Protein AF-L8F0X5-F1 (afdb_monomer)

Sequence (77 aa):
MSTVTSLASKKWHYVLTLQFPAPGGGIGNNTRHGTFNLPPEWTRDDVLRRLLEEAAQQDPMLRGANILFFSLEPNGL

Mean predicted aligned error: 6.03 Å

Solvent-accessible surface area (backbone atoms only — not comparable to full-atom values): 4727 Å² total; per-residue (Å²): 138,82,84,78,76,80,73,73,65,56,48,24,35,36,38,39,29,36,35,30,78,35,88,95,60,65,77,40,77,49,78,47,69,51,77,44,72,56,56,93,86,58,49,76,64,54,51,50,54,52,51,50,52,52,46,25,70,77,38,66,71,47,58,90,37,46,78,78,44,80,50,78,44,75,64,72,133

pLDDT: mean 89.55, std 14.76, range [40.09, 98.69]

Organism: Streptomyces rimosus subsp. rimosus (strain ATCC 10970 / DSM 40260 / JCM 4667 / NRRL 2234) (NCBI:txid1265868)

Foldseek 3Di:
DDDPPPPPQFKKKKWWKWWFADPVGDIDIDIDIDIDRDDPPDDPVNVVVVVLVVVCVVPVRSVVTDTPDMDIGGPDD

Radius of gyration: 15.74 Å; Cα contacts (8 Å, |Δi|>4): 107; chains: 1; bounding box: 52×17×40 Å

Nearest PDB structures (foldseek):
  7qxs-assembly1_A  TM=4.726E-01  e=8.284E-01  Homo sapiens
  7et3-assembly1_g  TM=5.012E-01  e=1.522E+00  Human betaherpesvirus 5
  3vow-assembly2_B  TM=4.414E-01  e=2.477E+00  Homo sapiens
  7bw6-assembly1_i  TM=3.717E-01  e=2.193E+00  Human alphaherpesvirus 3
  6b43-assembly1_e  TM=4.755E-01  e=7.408E+00  Human gammaherpesvirus 8

Secondary structure (DSSP, 8-state):
----------EEEEEEEEEEEPTTSSEEEEEEEEEEE--TT--HHHHHHHHHHHHHHH-GGGTTPEEEEEEEEE---

Structur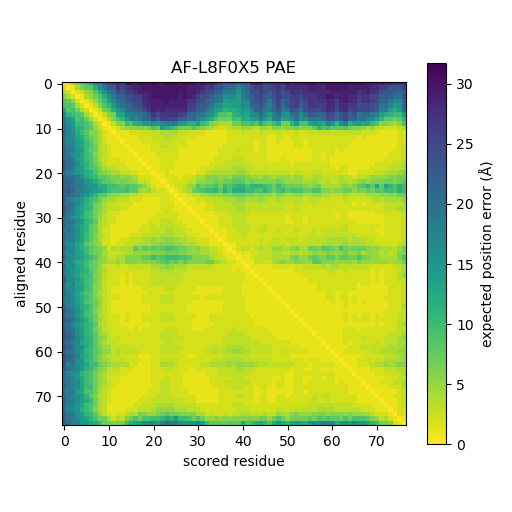e (mmCIF, N/CA/C/O backbone):
data_AF-L8F0X5-F1
#
_entry.id   AF-L8F0X5-F1
#
loop_
_atom_site.group_PDB
_atom_site.id
_atom_site.type_symbol
_atom_site.label_atom_id
_atom_site.label_alt_id
_atom_site.label_comp_id
_atom_site.label_asym_id
_atom_site.label_entity_id
_atom_site.label_seq_id
_atom_site.pdbx_PDB_ins_code
_atom_site.Cartn_x
_atom_site.Cartn_y
_atom_site.Cartn_z
_atom_site.occupancy
_atom_site.B_iso_or_equiv
_atom_site.auth_seq_id
_atom_site.auth_comp_id
_atom_site.auth_asym_id
_atom_site.auth_atom_id
_atom_site.pdbx_PDB_model_num
ATOM 1 N N . MET A 1 1 ? -35.945 0.596 19.706 1.00 42.47 1 MET A N 1
ATOM 2 C CA . MET A 1 1 ? -34.887 1.586 19.412 1.00 42.47 1 MET A CA 1
ATOM 3 C C . MET A 1 1 ? -33.563 0.842 19.413 1.00 42.47 1 MET A C 1
ATOM 5 O O . MET A 1 1 ? -33.087 0.500 20.484 1.00 42.47 1 MET A O 1
ATOM 9 N N . SER A 1 2 ? -33.038 0.497 18.237 1.00 40.09 2 SER A N 1
ATOM 10 C CA . SER A 1 2 ? -31.759 -0.212 18.111 1.00 40.09 2 SER A CA 1
ATOM 11 C C . SER A 1 2 ? -30.648 0.817 17.942 1.00 40.09 2 SER A C 1
ATOM 13 O O . SER A 1 2 ? -30.675 1.614 17.006 1.00 40.09 2 SER A O 1
ATOM 15 N N . THR A 1 3 ? -29.711 0.842 18.881 1.00 46.16 3 THR A N 1
ATOM 16 C CA . THR A 1 3 ? -28.536 1.713 18.881 1.00 46.16 3 THR A CA 1
ATOM 17 C C . THR A 1 3 ? -27.631 1.318 17.718 1.00 46.16 3 THR A C 1
ATOM 19 O O . THR A 1 3 ? -26.944 0.301 17.767 1.00 46.16 3 THR A O 1
ATOM 22 N N . VAL A 1 4 ? -27.641 2.110 16.645 1.00 54.22 4 VAL A N 1
ATOM 23 C CA . VAL A 1 4 ? -26.632 2.015 15.587 1.00 54.22 4 VAL A CA 1
ATOM 24 C C . VAL A 1 4 ? -25.358 2.624 16.158 1.00 54.22 4 VAL A C 1
ATOM 26 O O . VAL A 1 4 ? -25.166 3.838 16.133 1.00 54.22 4 VAL A O 1
ATOM 29 N N . THR A 1 5 ? -24.510 1.788 16.751 1.00 54.03 5 THR A N 1
ATOM 30 C CA . THR A 1 5 ? -23.148 2.181 17.107 1.00 54.03 5 THR A CA 1
ATOM 31 C C . THR A 1 5 ? -22.438 2.549 15.810 1.00 54.03 5 THR A C 1
ATOM 33 O O . THR A 1 5 ? -22.081 1.677 15.022 1.00 54.03 5 THR A O 1
ATOM 36 N N . SER A 1 6 ? -22.270 3.848 15.564 1.00 53.22 6 SER A N 1
ATOM 37 C CA . SER A 1 6 ? -21.352 4.343 14.544 1.00 53.22 6 SER A CA 1
ATOM 38 C C . SER A 1 6 ? -19.954 3.867 14.932 1.00 53.22 6 SER A C 1
ATOM 40 O O . SER A 1 6 ? -19.313 4.431 15.821 1.00 53.22 6 SER A O 1
ATOM 42 N N . LEU A 1 7 ? -19.511 2.762 14.332 1.00 56.75 7 LEU A N 1
ATOM 43 C CA . LEU A 1 7 ? -18.130 2.319 14.414 1.00 56.75 7 LEU A CA 1
ATOM 44 C C . LEU A 1 7 ? -17.320 3.357 13.643 1.00 56.75 7 LEU A C 1
ATOM 46 O O . LEU A 1 7 ? -17.208 3.275 12.421 1.00 56.75 7 LEU A O 1
ATOM 50 N N . ALA A 1 8 ? -16.807 4.370 14.342 1.00 57.34 8 ALA A N 1
ATOM 51 C CA . ALA A 1 8 ? -15.816 5.270 13.773 1.00 57.34 8 ALA A CA 1
ATOM 52 C C 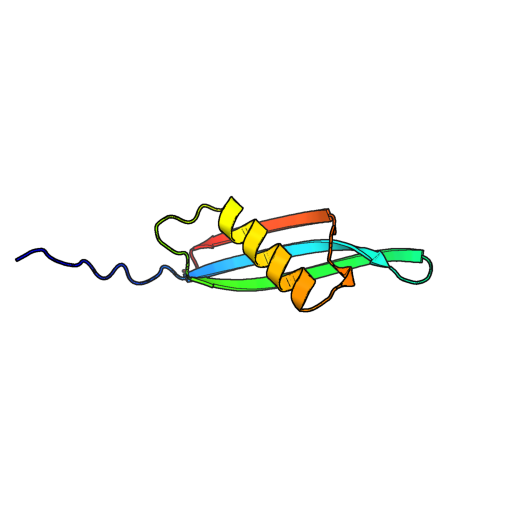. ALA A 1 8 ? -14.756 4.405 13.076 1.00 57.34 8 ALA A C 1
ATOM 54 O O . ALA A 1 8 ? -14.157 3.539 13.721 1.00 57.34 8 ALA A O 1
ATOM 55 N N . SER A 1 9 ? -14.584 4.566 11.757 1.00 62.88 9 SER A N 1
ATOM 56 C CA . SER A 1 9 ? -13.658 3.723 11.003 1.00 62.88 9 SER A CA 1
ATOM 57 C C . SER A 1 9 ? -12.275 3.883 11.621 1.00 62.88 9 SER A C 1
ATOM 59 O O . SER A 1 9 ? -11.705 4.979 11.586 1.00 62.88 9 SER A O 1
ATOM 61 N N . LYS A 1 10 ? -11.734 2.821 12.223 1.00 73.19 10 LYS A N 1
ATOM 62 C CA . LYS A 1 10 ? -10.363 2.867 12.726 1.00 73.19 10 LYS A CA 1
ATOM 63 C C . LYS A 1 10 ? -9.460 3.118 11.525 1.00 73.19 10 LYS A C 1
ATOM 65 O O . LYS A 1 10 ? -9.498 2.360 10.557 1.00 73.19 10 LYS A O 1
ATOM 70 N N . LYS A 1 11 ? -8.690 4.206 11.575 1.00 88.88 11 LYS A N 1
ATOM 71 C CA . LYS A 1 11 ? -7.631 4.459 10.601 1.00 88.88 11 LYS A CA 1
ATOM 72 C C . LYS A 1 11 ? -6.490 3.501 10.899 1.00 88.88 11 LYS A C 1
ATOM 74 O O . LYS A 1 11 ? -6.035 3.413 12.037 1.00 88.88 11 LYS A O 1
ATOM 79 N N . TRP A 1 12 ? -6.041 2.800 9.876 1.00 94.56 12 TRP A N 1
ATOM 80 C CA . TRP A 1 12 ? -4.846 1.969 9.900 1.00 94.56 12 TRP A CA 1
ATOM 81 C C . TRP A 1 12 ? -3.778 2.626 9.042 1.00 94.56 12 TRP A C 1
ATOM 83 O O . TRP A 1 12 ? -4.111 3.318 8.084 1.00 94.56 12 TRP A O 1
ATOM 93 N N . HIS A 1 13 ? -2.513 2.434 9.385 1.00 96.06 13 HIS A N 1
ATOM 94 C CA . HIS A 1 13 ? -1.383 2.812 8.553 1.00 96.06 13 HIS A CA 1
ATOM 95 C C . HIS A 1 13 ? -0.826 1.556 7.885 1.00 96.06 13 HIS A C 1
ATOM 97 O O . HIS A 1 13 ? -0.699 0.514 8.533 1.00 96.06 13 HIS A O 1
ATOM 103 N N . TYR A 1 14 ? -0.505 1.646 6.598 1.00 97.56 1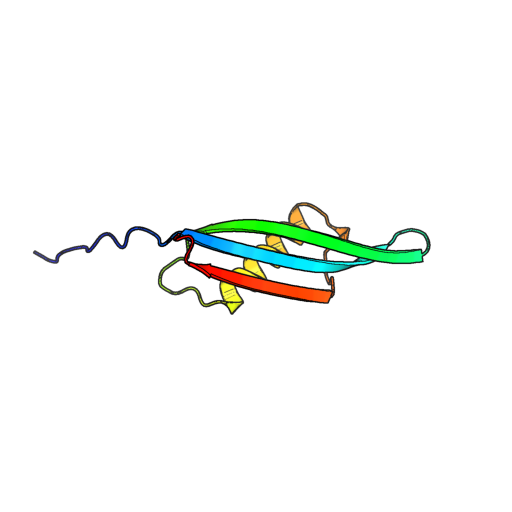4 TYR A N 1
ATOM 104 C CA . TYR A 1 14 ? 0.113 0.558 5.854 1.00 97.56 14 TYR A CA 1
ATOM 105 C C . TYR A 1 14 ? 1.475 0.963 5.305 1.00 97.56 14 TYR A C 1
ATOM 107 O O . TYR A 1 14 ? 1.711 2.123 4.970 1.00 97.56 14 TYR A O 1
ATOM 115 N N . VAL A 1 15 ? 2.342 -0.033 5.156 1.00 98.38 15 VAL A N 1
ATOM 116 C CA . VAL A 1 15 ? 3.568 0.036 4.357 1.00 98.38 15 VAL A CA 1
ATOM 117 C C . VAL A 1 15 ? 3.616 -1.223 3.498 1.00 98.38 15 VAL A C 1
ATOM 119 O O . VAL A 1 15 ? 3.459 -2.326 4.016 1.00 98.38 15 VAL A O 1
ATOM 122 N N . LEU A 1 16 ? 3.813 -1.069 2.195 1.00 98.69 16 LEU A N 1
ATOM 123 C CA . LEU A 1 16 ? 3.843 -2.142 1.207 1.00 98.69 16 LEU A CA 1
ATOM 124 C C . LEU A 1 16 ? 5.048 -1.942 0.290 1.00 98.69 16 LEU A C 1
ATOM 126 O O . LEU A 1 16 ? 5.132 -0.931 -0.401 1.00 98.69 16 LEU A O 1
ATOM 130 N N . THR A 1 17 ? 5.950 -2.916 0.247 1.00 98.69 17 THR A N 1
ATOM 131 C CA . THR A 1 17 ? 7.085 -2.916 -0.680 1.00 98.69 17 THR A CA 1
ATOM 132 C C . THR A 1 17 ? 6.895 -4.015 -1.708 1.00 98.69 17 THR A C 1
ATOM 134 O O . THR A 1 17 ? 6.782 -5.191 -1.354 1.00 98.69 17 THR A O 1
ATOM 137 N N . LEU A 1 18 ? 6.882 -3.625 -2.978 1.00 98.69 18 LEU A N 1
ATOM 138 C CA . 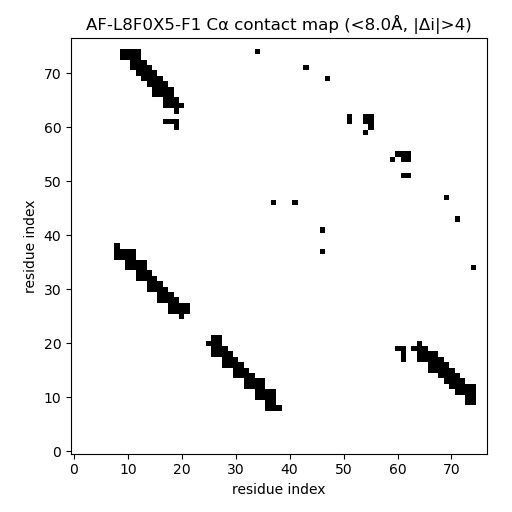LEU A 1 18 ? 6.716 -4.501 -4.129 1.00 98.69 18 LEU A CA 1
ATOM 139 C C . LEU A 1 18 ? 8.008 -4.587 -4.934 1.00 98.69 18 LEU A C 1
ATOM 141 O O . LEU A 1 18 ? 8.761 -3.617 -5.014 1.00 98.69 18 LEU A O 1
ATOM 145 N N . GLN A 1 19 ? 8.224 -5.730 -5.568 1.00 98.38 19 GLN A N 1
ATOM 146 C CA . GLN A 1 19 ? 9.332 -5.983 -6.475 1.00 98.38 19 GLN A CA 1
ATOM 147 C C . GLN A 1 19 ? 8.811 -6.470 -7.823 1.00 98.38 19 GLN A C 1
ATOM 149 O O . GLN A 1 19 ? 7.987 -7.380 -7.880 1.00 98.38 19 GLN A O 1
ATOM 154 N N . PHE A 1 20 ? 9.309 -5.891 -8.909 1.00 97.19 20 PHE A N 1
ATOM 155 C CA . PHE A 1 20 ? 8.842 -6.175 -10.264 1.00 97.19 20 PHE A CA 1
ATOM 156 C C . PHE A 1 20 ? 10.007 -6.177 -11.268 1.00 97.19 20 PHE A C 1
ATOM 158 O O . PHE A 1 20 ? 11.019 -5.510 -11.042 1.00 97.19 20 PHE A O 1
ATOM 165 N N . PRO A 1 21 ? 9.899 -6.908 -12.388 1.00 95.50 21 PRO A N 1
ATOM 166 C CA . PRO A 1 21 ? 10.873 -6.820 -13.474 1.00 95.50 21 PRO A CA 1
ATOM 167 C C . PRO A 1 21 ? 10.843 -5.433 -14.131 1.00 95.50 21 PRO A C 1
ATOM 169 O O . PRO A 1 21 ? 9.782 -4.961 -14.542 1.00 95.50 21 PRO A O 1
ATOM 172 N N . ALA A 1 22 ? 11.999 -4.781 -14.256 1.00 92.69 22 ALA A N 1
ATOM 173 C CA . ALA A 1 22 ? 12.087 -3.465 -14.889 1.00 92.69 22 ALA A CA 1
ATOM 174 C C . ALA A 1 22 ? 12.182 -3.570 -16.431 1.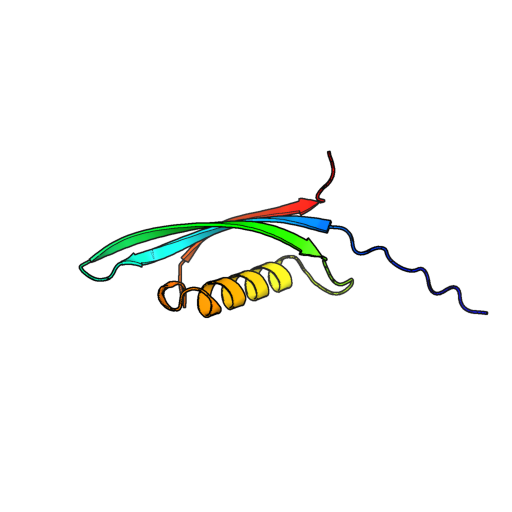00 92.69 22 ALA A C 1
ATOM 176 O O . ALA A 1 22 ? 12.731 -4.550 -16.952 1.00 92.69 22 ALA A O 1
ATOM 177 N N . PRO A 1 23 ? 11.695 -2.572 -17.198 1.00 87.69 23 PRO A N 1
ATOM 178 C CA . PRO A 1 23 ? 11.819 -2.547 -18.646 1.00 87.69 23 PRO A CA 1
ATOM 179 C C . PRO A 1 23 ? 13.290 -2.302 -18.983 1.00 87.69 23 PRO A C 1
ATOM 181 O O . PRO A 1 23 ? 13.919 -1.410 -18.419 1.00 87.69 23 PRO A O 1
ATOM 184 N N . GLY A 1 24 ? 13.846 -3.096 -19.896 1.00 88.94 24 GLY A N 1
ATOM 185 C CA . GLY A 1 24 ? 15.282 -3.060 -20.198 1.00 88.94 24 GLY A CA 1
ATOM 186 C C . GLY A 1 24 ? 16.139 -3.975 -19.315 1.00 88.94 24 GLY A C 1
ATOM 187 O O . GLY A 1 24 ? 17.354 -4.006 -19.483 1.00 88.94 24 GLY A O 1
ATOM 188 N N . GLY A 1 25 ? 15.513 -4.767 -18.438 1.00 89.56 25 GLY A N 1
ATOM 189 C CA . GLY A 1 25 ? 16.183 -5.753 -17.594 1.00 89.56 25 GLY A CA 1
ATOM 190 C C . GLY A 1 25 ? 16.429 -5.262 -16.167 1.00 89.56 25 GLY A C 1
ATOM 191 O O . GLY A 1 25 ? 16.313 -4.080 -15.855 1.00 89.56 25 GLY A O 1
ATOM 192 N N . GLY A 1 26 ? 16.758 -6.202 -15.281 1.00 94.56 26 GLY A N 1
ATOM 193 C CA . GLY A 1 26 ? 16.935 -5.935 -13.855 1.00 94.56 26 GLY A CA 1
ATOM 194 C C . GLY A 1 26 ? 15.632 -5.971 -13.053 1.00 94.56 26 GLY A C 1
ATOM 195 O O . GLY A 1 26 ? 14.586 -6.423 -13.526 1.00 94.56 26 GLY A O 1
ATOM 196 N N . ILE A 1 27 ? 15.727 -5.528 -11.801 1.00 96.69 27 ILE A N 1
ATOM 197 C CA . ILE A 1 27 ? 14.669 -5.638 -10.797 1.00 96.69 27 ILE A CA 1
ATOM 198 C C . ILE A 1 27 ? 14.388 -4.256 -10.207 1.00 96.69 27 ILE A C 1
ATOM 200 O O . ILE A 1 27 ? 15.289 -3.608 -9.676 1.00 96.69 27 ILE A O 1
ATOM 204 N N . GLY A 1 28 ? 13.136 -3.815 -10.304 1.00 96.44 28 GLY A N 1
ATOM 205 C CA . GLY A 1 28 ? 12.627 -2.606 -9.671 1.00 96.44 28 GLY A CA 1
ATOM 206 C C . GLY A 1 28 ? 11.985 -2.907 -8.319 1.00 96.44 28 GLY A C 1
ATOM 207 O O . GLY A 1 28 ? 11.383 -3.964 -8.131 1.00 96.44 28 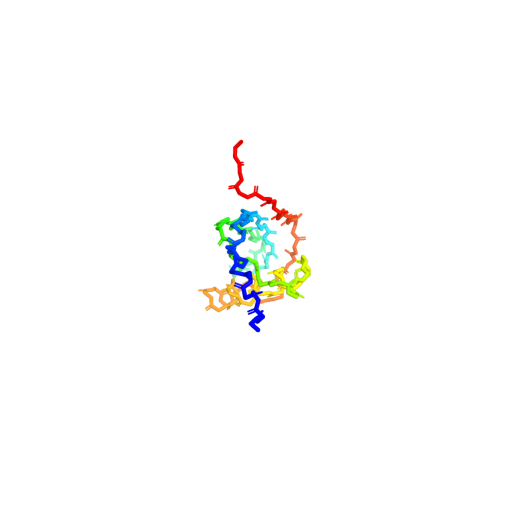GLY A O 1
ATOM 208 N N . A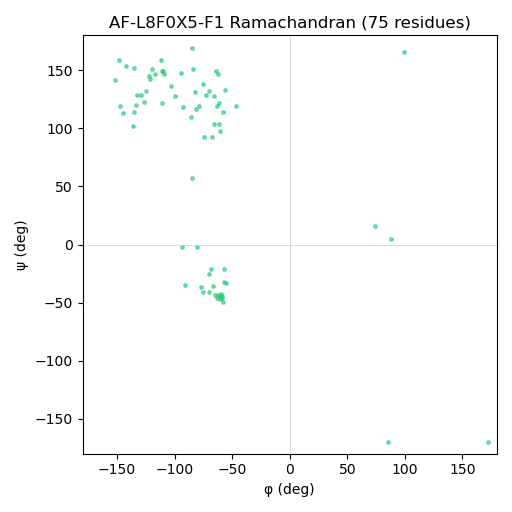SN A 1 29 ? 12.085 -1.951 -7.395 1.00 97.50 29 ASN A N 1
ATOM 209 C CA . ASN A 1 29 ? 11.386 -1.972 -6.111 1.00 97.50 29 ASN A CA 1
ATOM 210 C C . ASN A 1 29 ? 10.493 -0.728 -5.997 1.00 97.50 29 ASN A C 1
ATOM 212 O O . ASN A 1 29 ? 10.887 0.360 -6.417 1.00 97.50 29 ASN A O 1
ATOM 216 N N . ASN A 1 30 ? 9.308 -0.873 -5.409 1.00 97.88 30 ASN A N 1
ATOM 217 C CA . ASN A 1 30 ? 8.363 0.217 -5.182 1.00 97.88 30 ASN A CA 1
ATOM 218 C C . ASN A 1 30 ? 7.803 0.122 -3.758 1.00 97.88 30 ASN A C 1
ATOM 220 O O . ASN A 1 30 ? 7.101 -0.835 -3.436 1.00 97.88 30 ASN A O 1
ATOM 224 N N . THR A 1 31 ? 8.121 1.103 -2.912 1.00 98.38 31 THR A N 1
ATOM 225 C CA . THR A 1 31 ? 7.581 1.197 -1.549 1.00 98.38 31 THR A CA 1
ATOM 226 C C . THR A 1 31 ? 6.440 2.199 -1.517 1.00 98.38 31 THR A C 1
ATOM 228 O O . THR A 1 31 ? 6.588 3.345 -1.937 1.00 98.38 31 THR A O 1
ATOM 231 N N . ARG A 1 32 ? 5.306 1.768 -0.976 1.00 97.88 32 ARG A N 1
ATOM 232 C CA . ARG A 1 32 ? 4.079 2.541 -0.806 1.00 97.88 32 ARG A CA 1
ATOM 233 C C . ARG A 1 32 ? 3.714 2.564 0.664 1.00 97.88 32 ARG A C 1
ATOM 235 O O . ARG A 1 32 ? 3.914 1.581 1.371 1.00 97.88 32 ARG A O 1
ATOM 242 N N . HIS A 1 33 ? 3.157 3.671 1.120 1.00 97.69 33 HIS A N 1
ATOM 243 C CA . HIS A 1 33 ? 2.613 3.777 2.463 1.00 97.69 33 HIS A CA 1
ATOM 244 C C . HIS A 1 33 ? 1.438 4.743 2.465 1.00 97.69 33 HIS A C 1
ATOM 246 O O . HIS A 1 33 ? 1.291 5.577 1.569 1.00 97.69 33 HIS A O 1
ATOM 252 N N . GLY A 1 34 ? 0.587 4.629 3.473 1.00 95.88 34 GLY A N 1
ATOM 253 C CA . GLY A 1 34 ? -0.583 5.479 3.577 1.00 95.88 34 GLY A CA 1
ATOM 254 C C . GLY A 1 34 ? -1.502 5.048 4.696 1.00 95.88 34 GLY A C 1
ATOM 255 O O . GLY A 1 34 ? -1.161 4.201 5.519 1.00 95.88 34 GLY A O 1
ATOM 256 N N . THR A 1 35 ? -2.690 5.643 4.717 1.00 94.94 35 THR A N 1
ATOM 257 C CA . THR A 1 35 ? -3.731 5.249 5.664 1.00 94.94 35 THR A CA 1
ATOM 258 C C . THR A 1 35 ? -4.863 4.535 4.953 1.00 94.94 35 THR A C 1
ATOM 260 O O . THR A 1 35 ? -5.177 4.838 3.804 1.00 94.94 35 THR A O 1
ATOM 263 N N . PHE A 1 36 ? -5.468 3.582 5.649 1.00 92.38 36 PHE A N 1
ATOM 264 C CA . PHE A 1 36 ? -6.594 2.801 5.174 1.00 92.38 36 PHE A CA 1
ATOM 265 C C . PHE A 1 36 ? -7.704 2.828 6.226 1.00 92.38 36 PHE A C 1
ATOM 267 O O . PHE A 1 36 ? -7.463 2.569 7.407 1.00 92.38 36 PHE A O 1
ATOM 274 N N . ASN A 1 37 ? -8.924 3.161 5.810 1.00 91.31 37 ASN A N 1
ATOM 275 C CA . ASN A 1 37 ? -10.099 3.024 6.666 1.00 91.31 37 ASN A CA 1
ATOM 276 C C . ASN A 1 37 ? -10.602 1.593 6.525 1.00 91.31 37 ASN A C 1
ATOM 278 O O . ASN A 1 37 ? -11.103 1.240 5.462 1.00 91.31 37 ASN A O 1
ATOM 282 N N . LEU A 1 38 ? -10.448 0.778 7.568 1.00 86.50 38 LEU A N 1
ATOM 283 C CA . LEU A 1 38 ? -10.800 -0.640 7.509 1.00 86.50 38 LEU A CA 1
ATOM 284 C C . LEU A 1 38 ? -12.322 -0.830 7.645 1.00 86.50 38 LEU A C 1
ATOM 286 O O . LEU A 1 38 ? -12.874 -0.456 8.687 1.00 86.50 38 LEU A O 1
ATOM 290 N N . PRO A 1 39 ? -13.012 -1.413 6.645 1.00 88.25 39 PRO A N 1
ATOM 291 C CA . PRO A 1 39 ? -14.398 -1.839 6.807 1.00 88.25 39 PRO A CA 1
ATOM 292 C C . PRO A 1 39 ? -14.517 -2.951 7.867 1.00 88.25 39 PRO A C 1
ATOM 294 O O . PRO A 1 39 ? -13.592 -3.751 7.988 1.00 88.25 39 PRO A O 1
ATOM 297 N N . PRO A 1 40 ? -15.636 -3.054 8.611 1.00 82.44 40 PRO A N 1
ATOM 298 C CA . PRO A 1 40 ? -15.766 -3.995 9.733 1.00 82.44 40 PRO A CA 1
ATOM 299 C C . PRO A 1 40 ? -15.496 -5.470 9.395 1.00 82.44 40 PRO A C 1
ATOM 301 O O . PRO A 1 40 ? -14.948 -6.185 10.225 1.00 82.44 40 PRO A O 1
ATOM 304 N N . GLU A 1 41 ? -15.835 -5.898 8.178 1.00 89.00 41 GLU A N 1
ATOM 305 C CA . GLU A 1 41 ? -15.701 -7.293 7.726 1.00 89.00 41 GLU A CA 1
ATOM 306 C C . GLU A 1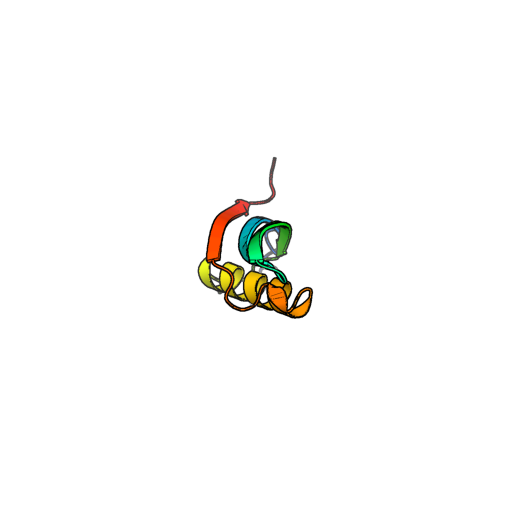 41 ? -14.382 -7.577 6.996 1.00 89.00 41 GLU A C 1
ATOM 308 O O . GLU A 1 41 ? -14.144 -8.697 6.550 1.00 89.00 41 GLU A O 1
ATOM 313 N N . TRP A 1 42 ? -13.536 -6.562 6.807 1.00 92.31 42 TRP A N 1
ATOM 314 C CA . TRP A 1 42 ? -12.300 -6.732 6.055 1.00 92.31 42 TRP A CA 1
ATOM 315 C C . TRP A 1 42 ? -11.204 -7.316 6.928 1.00 92.31 42 TRP A C 1
ATOM 317 O O . TRP A 1 42 ? -10.881 -6.822 8.010 1.00 92.31 42 TRP A O 1
ATOM 327 N 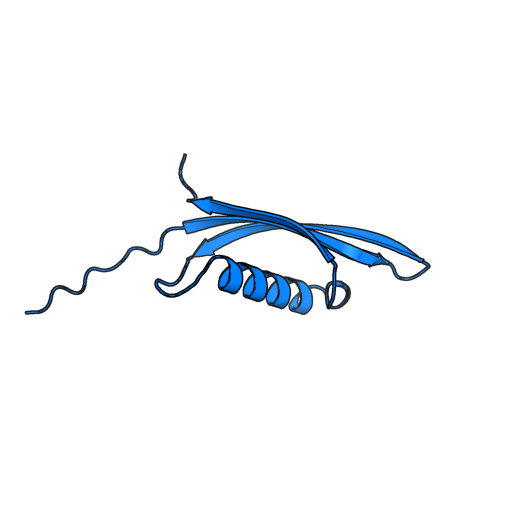N . THR A 1 43 ? -10.571 -8.347 6.396 1.00 94.00 43 THR A N 1
ATOM 328 C CA . THR A 1 43 ? -9.369 -8.940 6.958 1.00 94.00 43 THR A CA 1
ATOM 329 C C . THR A 1 43 ? -8.123 -8.183 6.497 1.00 94.00 43 THR A C 1
ATOM 331 O O . THR A 1 43 ? -8.143 -7.372 5.567 1.00 94.00 43 THR A O 1
ATOM 334 N N . ARG A 1 44 ? -6.980 -8.493 7.118 1.00 94.88 44 ARG A N 1
ATOM 335 C CA . ARG A 1 44 ? -5.669 -8.016 6.651 1.00 94.88 44 ARG A CA 1
ATOM 336 C C . ARG A 1 44 ? -5.384 -8.429 5.197 1.00 94.88 44 ARG A C 1
ATOM 338 O O . ARG A 1 44 ? -4.722 -7.679 4.484 1.00 94.88 44 ARG A O 1
ATOM 345 N N . ASP A 1 45 ? -5.881 -9.590 4.773 1.00 97.00 45 ASP A N 1
ATOM 346 C CA . ASP A 1 45 ? -5.738 -10.087 3.401 1.00 97.00 45 ASP A CA 1
ATOM 347 C C . ASP A 1 45 ? -6.581 -9.278 2.402 1.00 97.00 45 ASP A C 1
ATOM 349 O O . ASP A 1 45 ? -6.086 -8.916 1.336 1.00 97.00 45 ASP A O 1
ATOM 353 N N . ASP A 1 46 ? -7.811 -8.901 2.772 1.00 96.62 46 ASP A N 1
ATOM 354 C CA . ASP A 1 46 ? -8.658 -8.033 1.939 1.00 96.62 46 ASP A CA 1
ATOM 355 C C . ASP A 1 46 ? -7.987 -6.680 1.679 1.00 96.62 46 ASP A C 1
ATOM 357 O O . ASP A 1 46 ? -7.959 -6.198 0.545 1.00 96.62 46 ASP A O 1
ATOM 361 N N . VAL A 1 47 ? -7.372 -6.094 2.713 1.00 96.19 47 VAL A N 1
ATOM 362 C CA . VAL A 1 47 ? -6.607 -4.846 2.578 1.00 96.19 47 VAL A CA 1
ATOM 363 C C . VAL A 1 47 ? -5.406 -5.034 1.659 1.00 96.19 47 VAL A C 1
ATOM 365 O O . VAL A 1 47 ? -5.184 -4.207 0.779 1.00 96.19 47 VAL A O 1
ATOM 368 N N . LEU A 1 48 ? -4.637 -6.114 1.829 1.00 97.88 48 LEU A N 1
ATOM 369 C CA . LEU A 1 48 ? -3.485 -6.396 0.974 1.00 97.88 48 LEU A CA 1
ATOM 370 C C . LEU A 1 48 ? -3.899 -6.505 -0.497 1.00 97.88 48 LEU A C 1
ATOM 372 O O . LEU A 1 48 ? -3.312 -5.832 -1.343 1.00 97.88 48 LEU A O 1
ATOM 376 N N . ARG A 1 49 ? -4.934 -7.296 -0.804 1.00 97.44 49 ARG A N 1
ATOM 377 C CA . ARG A 1 49 ? -5.462 -7.436 -2.169 1.00 97.44 49 ARG A CA 1
ATOM 378 C C . ARG A 1 49 ? -5.914 -6.097 -2.735 1.00 97.44 49 ARG A C 1
ATOM 380 O O . ARG A 1 49 ? -5.534 -5.754 -3.853 1.00 97.44 49 ARG A O 1
ATOM 387 N N . ARG A 1 50 ? -6.632 -5.299 -1.943 1.00 97.38 50 ARG A N 1
ATOM 388 C CA . ARG A 1 50 ? -7.069 -3.964 -2.358 1.00 97.38 50 ARG A CA 1
ATOM 389 C C . ARG A 1 50 ? -5.893 -3.038 -2.683 1.00 97.38 50 ARG A C 1
ATOM 391 O O . ARG A 1 50 ? -5.926 -2.351 -3.700 1.00 97.38 50 ARG A O 1
ATOM 398 N N . LEU A 1 51 ? -4.851 -3.029 -1.853 1.00 97.62 51 LEU A N 1
ATOM 399 C CA . LEU A 1 51 ? -3.655 -2.211 -2.077 1.00 97.62 51 LEU A CA 1
ATOM 400 C C . LEU A 1 51 ? -2.865 -2.661 -3.314 1.00 97.62 51 LEU A C 1
ATOM 402 O O . LEU A 1 51 ? -2.327 -1.820 -4.032 1.00 97.62 51 LEU A O 1
ATOM 406 N N . LEU A 1 52 ? -2.810 -3.968 -3.592 1.00 98.12 52 LEU A N 1
ATOM 407 C CA . LEU A 1 52 ? -2.199 -4.503 -4.813 1.00 98.12 52 LEU A CA 1
ATOM 408 C C . LEU A 1 52 ? -2.968 -4.075 -6.066 1.00 98.12 52 LEU A C 1
ATOM 410 O O . LEU A 1 52 ? -2.352 -3.666 -7.050 1.00 98.12 52 LEU A O 1
ATOM 414 N N . GLU A 1 53 ? -4.300 -4.130 -6.031 1.00 97.62 53 GLU A N 1
ATOM 415 C CA . GLU A 1 53 ? -5.148 -3.641 -7.122 1.00 97.62 53 GLU A CA 1
ATOM 416 C C . GLU A 1 53 ? -4.935 -2.146 -7.371 1.00 97.62 53 GLU A C 1
ATOM 418 O O . GLU A 1 53 ? -4.741 -1.735 -8.513 1.00 97.62 53 GLU A O 1
ATOM 423 N N . GLU A 1 54 ? -4.920 -1.331 -6.315 1.00 97.00 54 GLU A N 1
ATOM 424 C CA . GLU A 1 54 ? -4.660 0.109 -6.417 1.00 97.00 54 GLU A CA 1
ATOM 425 C C . GLU A 1 54 ? -3.261 0.395 -6.972 1.00 97.00 54 GLU A C 1
ATOM 427 O O . GLU A 1 54 ? -3.109 1.229 -7.867 1.00 97.00 54 GLU A O 1
ATOM 432 N N . ALA A 1 55 ? -2.240 -0.331 -6.506 1.00 97.56 55 ALA A N 1
ATOM 433 C CA . ALA A 1 55 ? -0.882 -0.218 -7.026 1.00 97.56 55 ALA A CA 1
ATOM 434 C C . ALA A 1 55 ? -0.827 -0.538 -8.528 1.00 97.56 55 ALA A C 1
ATOM 436 O O . ALA A 1 55 ? -0.251 0.236 -9.288 1.00 97.56 55 ALA A O 1
ATOM 437 N N . ALA A 1 56 ? -1.482 -1.617 -8.962 1.00 97.31 56 ALA A N 1
ATOM 438 C CA . ALA A 1 56 ? -1.564 -2.042 -10.360 1.00 97.31 56 ALA A CA 1
ATOM 439 C C . ALA A 1 56 ? -2.422 -1.130 -11.258 1.00 97.31 56 ALA A C 1
ATOM 441 O O . ALA A 1 56 ? -2.251 -1.124 -12.481 1.00 97.31 56 ALA A O 1
ATOM 442 N N . GLN A 1 57 ? -3.387 -0.407 -10.685 1.00 97.38 57 GLN A N 1
ATOM 443 C CA . GLN A 1 57 ? -4.176 0.607 -11.391 1.00 97.38 57 GLN A CA 1
ATOM 444 C C . GLN A 1 57 ? -3.364 1.882 -11.618 1.00 97.38 57 GLN A C 1
ATOM 446 O O . GLN A 1 57 ? -3.447 2.471 -12.693 1.00 97.38 57 GLN A O 1
ATOM 451 N N . GLN A 1 58 ? -2.582 2.297 -10.620 1.00 96.50 58 GLN A N 1
ATOM 452 C CA . GLN A 1 58 ? -1.748 3.497 -10.692 1.00 96.50 58 GLN A CA 1
ATOM 453 C C . GLN A 1 58 ? -0.483 3.282 -11.523 1.00 96.50 58 GLN A C 1
ATOM 455 O O . GLN A 1 58 ? -0.055 4.186 -12.235 1.00 96.50 58 GLN A O 1
ATOM 460 N N . ASP A 1 59 ? 0.105 2.093 -11.433 1.00 96.06 59 ASP A N 1
ATOM 461 C CA . ASP A 1 59 ? 1.263 1.688 -12.214 1.00 96.06 59 ASP A CA 1
ATOM 462 C C . ASP A 1 59 ? 1.056 0.253 -12.731 1.00 96.06 59 ASP A C 1
ATOM 464 O O . ASP A 1 59 ? 1.226 -0.716 -11.981 1.00 96.06 59 ASP A O 1
ATOM 468 N N . PRO A 1 60 ? 0.694 0.086 -14.019 1.00 95.25 60 PRO A N 1
ATOM 469 C CA . PRO A 1 60 ? 0.471 -1.225 -14.619 1.00 95.25 60 PRO A CA 1
ATOM 470 C C . PRO A 1 60 ? 1.665 -2.180 -14.531 1.00 95.25 60 PRO A C 1
ATOM 472 O O . PRO A 1 60 ? 1.457 -3.389 -14.625 1.00 95.25 60 PRO A O 1
ATOM 475 N N . MET A 1 61 ? 2.889 -1.680 -14.335 1.00 93.44 61 MET A N 1
ATOM 476 C CA . MET A 1 61 ? 4.069 -2.527 -14.156 1.00 93.44 61 MET A CA 1
ATOM 477 C C . MET A 1 61 ? 4.072 -3.305 -12.842 1.00 93.44 61 MET A C 1
ATOM 479 O O . MET A 1 61 ? 4.747 -4.325 -12.731 1.00 93.44 61 MET A O 1
ATOM 483 N N . LEU A 1 62 ? 3.307 -2.850 -11.850 1.00 96.69 62 LEU A N 1
ATOM 484 C CA . LEU A 1 62 ? 3.189 -3.522 -10.558 1.00 96.69 62 LEU A CA 1
ATOM 485 C C . LEU A 1 62 ? 2.213 -4.709 -10.601 1.00 96.69 62 LEU A C 1
ATOM 487 O O . LEU A 1 62 ? 2.050 -5.412 -9.602 1.00 96.69 62 LEU A O 1
ATOM 491 N N . ARG A 1 63 ? 1.570 -4.974 -11.748 1.00 95.75 63 ARG A N 1
ATOM 492 C CA . ARG A 1 63 ? 0.738 -6.169 -11.940 1.00 95.75 63 ARG A CA 1
ATOM 493 C C . ARG A 1 63 ? 1.593 -7.426 -11.828 1.00 95.75 63 ARG A C 1
ATOM 495 O O . ARG A 1 63 ? 2.504 -7.634 -12.620 1.00 95.75 63 ARG A O 1
ATOM 502 N N . GLY A 1 64 ? 1.258 -8.277 -10.861 1.00 93.62 64 GLY A N 1
ATOM 503 C CA . GLY A 1 64 ? 2.010 -9.505 -10.598 1.00 93.62 64 GLY A CA 1
ATOM 504 C C . GLY A 1 64 ? 3.359 -9.275 -9.911 1.00 93.62 64 GLY A C 1
ATOM 505 O O . GLY A 1 64 ? 4.191 -10.177 -9.918 1.00 93.62 64 GLY A O 1
ATOM 506 N N . ALA A 1 65 ? 3.590 -8.093 -9.329 1.00 97.50 65 ALA A N 1
ATOM 507 C CA . ALA A 1 65 ? 4.774 -7.839 -8.518 1.00 97.50 65 ALA A CA 1
ATOM 508 C C . ALA A 1 65 ? 4.821 -8.755 -7.281 1.00 97.50 65 ALA A C 1
ATOM 510 O O . ALA A 1 65 ? 3.795 -9.070 -6.675 1.00 97.50 65 ALA A O 1
ATOM 511 N N . ASN A 1 66 ? 6.031 -9.129 -6.870 1.00 98.00 66 ASN A N 1
ATOM 512 C CA . ASN A 1 66 ? 6.269 -9.859 -5.631 1.00 98.00 66 ASN A CA 1
ATOM 513 C C . ASN A 1 66 ? 6.138 -8.917 -4.434 1.00 98.00 66 ASN A C 1
ATOM 515 O O . ASN A 1 66 ? 6.660 -7.802 -4.451 1.00 98.00 66 ASN A O 1
ATOM 519 N N . ILE A 1 67 ? 5.502 -9.384 -3.362 1.00 98.38 67 ILE A N 1
ATOM 520 C CA . ILE A 1 67 ? 5.472 -8.660 -2.090 1.00 98.38 67 ILE A CA 1
ATOM 521 C C . ILE A 1 67 ? 6.779 -8.949 -1.352 1.00 98.38 67 ILE A C 1
ATOM 523 O O . ILE A 1 67 ? 7.039 -10.091 -0.980 1.00 98.38 67 ILE A O 1
ATOM 527 N N . LEU A 1 68 ? 7.589 -7.918 -1.115 1.00 98.50 68 LEU A N 1
ATOM 528 C CA . LEU A 1 68 ? 8.790 -8.026 -0.282 1.00 98.50 68 LEU A CA 1
ATOM 529 C C . LEU A 1 68 ? 8.501 -7.716 1.184 1.00 98.50 68 LEU A C 1
ATOM 531 O O . LEU A 1 68 ? 9.117 -8.289 2.078 1.00 98.50 68 LEU A O 1
ATOM 535 N N . PHE A 1 69 ? 7.583 -6.785 1.433 1.00 98.50 69 PHE A N 1
ATOM 536 C CA . PHE A 1 69 ? 7.214 -6.369 2.778 1.00 98.50 69 PHE A CA 1
ATOM 537 C C . PHE A 1 69 ? 5.772 -5.878 2.811 1.00 98.50 69 PHE A C 1
ATOM 539 O O . PHE A 1 69 ? 5.333 -5.181 1.897 1.00 98.50 69 PHE A O 1
ATOM 546 N N . PHE A 1 70 ? 5.058 -6.197 3.889 1.00 98.50 70 PHE A N 1
ATOM 547 C CA . PHE A 1 70 ? 3.731 -5.659 4.151 1.00 98.50 70 PHE A CA 1
ATOM 548 C C . PHE A 1 70 ? 3.487 -5.499 5.654 1.00 98.50 70 PHE A C 1
ATOM 550 O O . PHE A 1 70 ? 3.442 -6.490 6.390 1.00 98.50 70 PHE A O 1
ATOM 557 N N . SER A 1 71 ? 3.251 -4.260 6.090 1.00 98.12 71 SER A N 1
ATOM 558 C CA . SER A 1 71 ? 2.694 -3.954 7.406 1.00 98.12 71 SER A CA 1
ATOM 559 C C . SER A 1 71 ? 1.343 -3.250 7.302 1.00 98.12 71 SER A C 1
ATOM 561 O O . SER A 1 71 ? 1.099 -2.471 6.382 1.00 98.12 71 SER A O 1
ATOM 563 N N . LEU A 1 72 ? 0.483 -3.542 8.275 1.00 96.69 72 LEU A N 1
ATOM 564 C CA . LEU A 1 72 ? -0.813 -2.920 8.498 1.00 96.69 72 LEU A CA 1
ATOM 565 C C . LEU A 1 72 ? -1.023 -2.845 10.011 1.00 96.69 72 LEU A C 1
ATOM 567 O O . LEU A 1 72 ? -1.143 -3.882 10.669 1.00 96.69 72 LEU A O 1
ATOM 571 N N . GLU A 1 73 ? -1.041 -1.631 10.548 1.00 95.00 73 GLU A N 1
ATOM 572 C CA . GLU A 1 73 ? -1.054 -1.360 11.990 1.00 95.00 73 GLU A CA 1
ATOM 573 C C . GLU A 1 73 ? -2.079 -0.268 12.336 1.00 95.00 73 GLU A C 1
ATOM 575 O O . GLU A 1 73 ? -2.387 0.571 11.482 1.00 95.00 73 GLU A O 1
ATOM 580 N N . PRO A 1 74 ? -2.658 -0.258 13.552 1.00 93.31 74 PRO A N 1
ATOM 581 C CA . PRO A 1 74 ? -3.526 0.835 13.977 1.00 93.31 74 PRO A CA 1
ATOM 582 C C . PRO A 1 74 ? -2.796 2.183 13.881 1.00 93.31 74 PRO A C 1
ATOM 584 O O . PRO A 1 74 ? -1.672 2.312 14.350 1.00 93.31 74 PRO A O 1
ATOM 587 N N . ASN A 1 75 ? -3.437 3.205 13.306 1.00 92.25 75 ASN A N 1
ATOM 588 C CA . ASN A 1 75 ? -2.843 4.537 13.131 1.00 92.25 75 ASN A CA 1
ATOM 589 C C . ASN A 1 75 ? -3.019 5.405 14.392 1.00 92.25 75 ASN A C 1
ATOM 591 O O . ASN A 1 75 ? -3.669 6.453 14.347 1.00 92.25 75 ASN A O 1
ATOM 595 N N . GLY A 1 76 ? -2.515 4.912 15.524 1.00 86.19 76 GLY A N 1
ATOM 596 C CA . GLY A 1 76 ? -2.426 5.630 16.796 1.00 86.19 76 GLY A CA 1
ATOM 597 C C . GLY A 1 76 ? -0.968 5.915 17.162 1.00 86.19 76 GLY A C 1
ATOM 598 O O . GLY A 1 76 ? -0.071 5.253 16.645 1.00 86.19 76 GLY A O 1
ATOM 599 N N . LEU A 1 77 ? -0.753 6.903 18.032 1.00 71.38 77 LEU A N 1
ATOM 600 C CA . LEU A 1 77 ? 0.540 7.196 18.660 1.00 71.38 77 LEU A CA 1
ATOM 601 C C . LEU A 1 77 ? 0.559 6.672 20.096 1.00 71.38 77 LEU A C 1
ATOM 603 O O . LEU A 1 77 ? -0.524 6.701 20.728 1.00 71.38 77 LEU A O 1
#